Protein AF-A0A2N9AJX9-F1 (afdb_monomer_lite)

Structure (mmCIF, N/CA/C/O backbone):
data_AF-A0A2N9AJX9-F1
#
_entry.id   AF-A0A2N9AJX9-F1
#
loop_
_atom_site.group_PDB
_atom_site.id
_atom_site.type_symbol
_atom_site.label_atom_id
_atom_site.label_alt_id
_atom_site.label_comp_id
_atom_site.label_asym_id
_atom_site.label_entity_id
_atom_site.label_seq_id
_atom_site.pdbx_PDB_ins_code
_atom_site.Cartn_x
_atom_site.Cartn_y
_atom_site.Cartn_z
_atom_site.occupancy
_atom_site.B_iso_or_equiv
_atom_site.auth_seq_id
_atom_site.auth_comp_id
_atom_site.auth_asym_id
_atom_site.auth_atom_id
_atom_site.pdbx_PDB_model_num
ATOM 1 N N . MET A 1 1 ? 3.865 -18.160 24.792 1.00 33.38 1 MET A N 1
ATOM 2 C CA . MET A 1 1 ? 3.585 -17.000 23.924 1.00 33.38 1 MET A CA 1
ATOM 3 C C . MET A 1 1 ? 2.632 -16.093 24.681 1.00 33.38 1 MET A C 1
ATOM 5 O O . MET A 1 1 ? 1.605 -16.612 25.108 1.00 33.38 1 MET A O 1
ATOM 9 N N . PRO A 1 2 ? 2.960 -14.824 24.967 1.00 30.42 2 PRO A N 1
ATOM 10 C CA . PRO A 1 2 ? 1.979 -13.934 25.567 1.00 30.42 2 PRO A CA 1
ATOM 11 C C . PRO A 1 2 ? 0.945 -13.586 24.492 1.00 30.42 2 PRO A C 1
ATOM 13 O O . PRO A 1 2 ? 1.298 -13.148 23.400 1.00 30.42 2 PRO A O 1
ATOM 16 N N . SER A 1 3 ? -0.330 -13.848 24.777 1.00 40.44 3 SER A N 1
ATOM 17 C CA . SER A 1 3 ? -1.438 -13.363 23.965 1.00 40.44 3 SER A CA 1
ATOM 18 C C . SER A 1 3 ? -1.433 -11.837 24.042 1.00 40.44 3 SER A C 1
ATOM 20 O O . SER A 1 3 ? -1.773 -11.282 25.089 1.00 40.44 3 SER A O 1
ATOM 22 N N . ASN A 1 4 ? -1.049 -11.164 22.958 1.00 38.53 4 ASN A N 1
ATOM 23 C CA . ASN A 1 4 ? -1.367 -9.753 22.755 1.00 38.53 4 ASN A CA 1
ATOM 24 C C . ASN A 1 4 ? -2.886 -9.649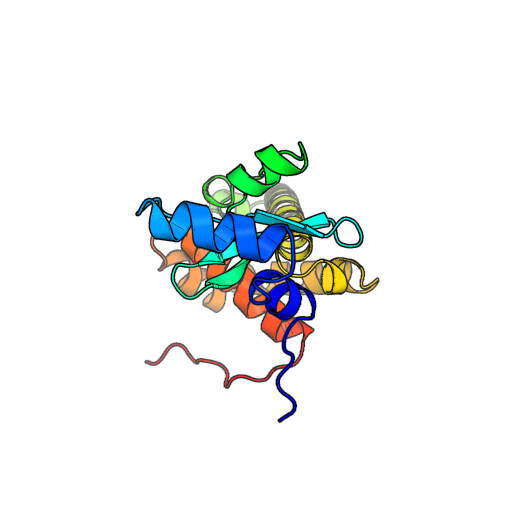 22.574 1.00 38.53 4 ASN A C 1
ATOM 26 O O . ASN A 1 4 ? -3.394 -9.575 21.460 1.00 38.53 4 ASN A O 1
ATOM 30 N N . ILE A 1 5 ? -3.628 -9.727 23.680 1.00 43.03 5 ILE A N 1
ATOM 31 C CA . ILE A 1 5 ? -4.998 -9.238 23.711 1.00 43.03 5 ILE A CA 1
ATOM 32 C C . ILE A 1 5 ? -4.846 -7.729 23.591 1.00 43.03 5 ILE A C 1
ATOM 34 O O . ILE A 1 5 ? -4.448 -7.064 24.546 1.00 43.03 5 ILE A O 1
ATOM 38 N N . ASP A 1 6 ? -5.076 -7.225 22.384 1.00 58.50 6 ASP A N 1
ATOM 39 C CA . ASP A 1 6 ? -5.216 -5.803 22.119 1.00 58.50 6 ASP A CA 1
ATOM 40 C C . ASP A 1 6 ? -6.161 -5.193 23.186 1.00 58.50 6 ASP A C 1
ATOM 42 O O . ASP A 1 6 ? -7.295 -5.664 23.338 1.00 58.50 6 ASP A O 1
ATOM 46 N N . PRO A 1 7 ? -5.712 -4.202 23.981 1.00 57.75 7 PRO A N 1
ATOM 47 C CA . PRO A 1 7 ? -6.513 -3.589 25.040 1.00 57.75 7 PRO A CA 1
ATOM 48 C C . PRO A 1 7 ? -7.872 -3.080 24.548 1.00 57.75 7 PRO A C 1
ATOM 50 O O . PRO A 1 7 ? -8.848 -3.114 25.298 1.00 57.75 7 PRO A O 1
ATOM 53 N N . LEU A 1 8 ? -7.958 -2.667 23.280 1.00 55.16 8 LEU A N 1
ATOM 54 C CA . LEU A 1 8 ? -9.202 -2.258 22.627 1.00 55.16 8 LEU A CA 1
ATOM 55 C C . LEU A 1 8 ? -10.163 -3.435 22.441 1.00 55.16 8 LEU A C 1
ATOM 57 O O . LEU A 1 8 ? -11.340 -3.338 22.794 1.00 55.16 8 LEU A O 1
ATOM 61 N N . SER A 1 9 ? -9.656 -4.575 21.979 1.00 55.25 9 SER A N 1
ATOM 62 C CA . SER A 1 9 ? -10.415 -5.825 21.883 1.00 55.25 9 SER A CA 1
ATOM 63 C C . SER A 1 9 ? -10.970 -6.284 23.239 1.00 55.25 9 SER A C 1
ATOM 65 O O . SER A 1 9 ? -12.078 -6.816 23.300 1.00 55.25 9 SER A O 1
ATOM 67 N N . ALA A 1 10 ? -10.245 -6.050 24.338 1.00 61.22 10 ALA A N 1
ATOM 68 C CA . ALA A 1 10 ? -10.743 -6.323 25.689 1.00 61.22 10 ALA A CA 1
ATOM 69 C C . ALA A 1 10 ? -11.848 -5.340 26.121 1.00 61.22 10 ALA A C 1
ATOM 71 O O . ALA A 1 10 ? -12.841 -5.763 26.707 1.00 61.22 10 ALA A O 1
ATOM 72 N N . LEU A 1 11 ? -11.709 -4.054 25.787 1.00 59.34 11 LEU A N 1
ATOM 73 C CA . LEU A 1 11 ? -12.653 -2.988 26.151 1.00 59.34 11 LEU A CA 1
ATOM 74 C C . LEU A 1 11 ? -13.999 -3.108 25.414 1.00 59.34 11 LEU A C 1
ATOM 76 O O . LEU A 1 11 ? -15.048 -2.770 25.958 1.00 59.34 11 LEU A O 1
ATOM 80 N N . LEU A 1 12 ? -13.975 -3.632 24.189 1.00 56.62 12 LEU A N 1
ATOM 81 C CA . LEU A 1 12 ? -15.155 -3.896 23.358 1.00 56.62 12 LEU A CA 1
ATOM 82 C C . LEU A 1 12 ? -15.877 -5.197 23.730 1.00 56.62 12 LEU A C 1
ATOM 84 O O . LEU A 1 12 ? -17.084 -5.307 23.538 1.00 56.62 12 LEU A O 1
ATOM 88 N N . ARG A 1 13 ? -15.148 -6.172 24.284 1.00 61.56 13 ARG A N 1
ATOM 89 C CA . ARG A 1 13 ? -15.710 -7.416 24.836 1.00 61.56 13 ARG A CA 1
ATOM 90 C C . ARG A 1 13 ? -16.204 -7.260 26.273 1.00 61.56 13 ARG A C 1
ATOM 92 O O . ARG A 1 13 ? -16.786 -8.201 26.807 1.00 61.56 13 ARG A O 1
ATOM 99 N N . ASP A 1 14 ? -15.958 -6.110 26.894 1.00 65.75 14 ASP A N 1
ATOM 100 C CA . ASP A 1 14 ? -16.481 -5.767 28.208 1.00 65.75 14 ASP A CA 1
ATOM 101 C C . ASP A 1 14 ? -17.902 -5.187 28.072 1.00 65.75 14 ASP A C 1
ATOM 103 O O . ASP A 1 14 ? -18.053 -4.030 27.671 1.00 65.75 14 ASP A O 1
ATOM 107 N N . PRO A 1 15 ? -18.957 -5.942 28.433 1.00 61.47 15 PRO A N 1
ATOM 108 C CA . PRO A 1 15 ? -20.339 -5.471 28.344 1.00 61.47 15 PRO A CA 1
ATOM 109 C C . PRO A 1 15 ? -20.645 -4.328 29.323 1.00 61.47 15 PRO A C 1
ATOM 111 O O . PRO A 1 15 ? -21.700 -3.703 29.227 1.00 61.47 15 PRO A O 1
ATOM 114 N N . SER A 1 16 ? -19.747 -4.046 30.276 1.00 67.25 16 SER A N 1
ATOM 115 C CA . SER A 1 16 ? -19.858 -2.892 31.170 1.00 67.25 16 SER A CA 1
ATOM 116 C C . SER A 1 16 ? -19.335 -1.592 30.549 1.00 67.25 16 SER A C 1
ATOM 118 O O . SER A 1 16 ? -19.616 -0.510 31.073 1.00 67.25 16 SER A O 1
ATOM 120 N N . SER A 1 17 ? -18.639 -1.666 29.408 1.00 68.12 17 SER A N 1
ATOM 121 C CA . SER A 1 17 ? -18.256 -0.486 28.640 1.00 68.12 17 SER A CA 1
ATOM 122 C C . SER A 1 17 ? -19.423 -0.012 27.756 1.00 68.12 17 SER A C 1
ATOM 124 O O . SER A 1 17 ? -20.204 -0.829 27.257 1.00 68.12 17 SER A O 1
ATOM 126 N N . PRO A 1 18 ? -19.555 1.305 27.494 1.00 60.66 18 PRO A N 1
ATOM 127 C CA . PRO A 1 18 ? -20.568 1.825 26.570 1.00 60.66 18 PRO A CA 1
ATOM 128 C C . PRO A 1 18 ? -20.481 1.198 25.171 1.00 60.66 18 PRO A C 1
ATOM 130 O O . PRO A 1 18 ? -21.492 1.072 24.483 1.00 60.66 18 PRO A O 1
ATOM 133 N N . PHE A 1 19 ? -19.276 0.783 24.769 1.00 60.84 19 PHE A N 1
ATOM 134 C CA . PHE A 1 19 ? -19.017 0.137 23.490 1.00 60.84 19 PHE A CA 1
ATOM 135 C C . PHE A 1 19 ? -19.468 -1.328 23.474 1.00 60.84 19 PHE A C 1
ATOM 137 O O . PHE A 1 19 ? -20.142 -1.734 22.529 1.00 60.84 19 PHE A O 1
ATOM 144 N N . GLY A 1 20 ? -19.173 -2.103 24.522 1.00 64.12 20 GLY A N 1
ATOM 145 C CA . GLY A 1 20 ? -19.639 -3.488 24.637 1.00 64.12 20 GLY A CA 1
ATOM 146 C C . GLY A 1 20 ? -21.161 -3.581 24.748 1.00 64.12 20 GLY A C 1
ATOM 147 O O . GLY A 1 20 ? -21.779 -4.420 24.097 1.00 64.12 20 GLY A O 1
ATOM 148 N N . ALA A 1 21 ? -21.793 -2.648 25.469 1.00 66.94 21 ALA A N 1
ATOM 149 C CA . ALA A 1 21 ? -23.250 -2.563 25.552 1.00 66.94 21 ALA A CA 1
ATOM 150 C C . ALA A 1 21 ? -23.909 -2.240 24.195 1.00 66.94 21 ALA A C 1
ATOM 152 O O . ALA A 1 21 ? -24.924 -2.845 23.846 1.00 66.94 21 ALA A O 1
ATOM 153 N N . ALA A 1 22 ? -23.336 -1.318 23.411 1.00 65.12 22 ALA A N 1
ATOM 154 C CA . ALA A 1 22 ? -23.820 -1.009 22.063 1.00 65.12 22 ALA A CA 1
ATOM 155 C C . ALA A 1 22 ? -23.624 -2.188 21.092 1.00 65.12 22 ALA A C 1
ATOM 157 O O . ALA A 1 22 ? -24.505 -2.474 20.281 1.00 65.12 22 ALA A O 1
ATOM 158 N N . PHE A 1 23 ? -22.500 -2.901 21.210 1.00 66.81 23 PHE A N 1
ATOM 159 C CA . PHE A 1 23 ? -22.211 -4.103 20.430 1.00 66.81 23 PHE A CA 1
ATOM 160 C C . PHE A 1 23 ? -23.227 -5.218 20.709 1.00 66.81 23 PHE A C 1
ATOM 162 O O . PHE A 1 23 ? -23.824 -5.768 19.781 1.00 66.81 23 PHE A O 1
ATOM 169 N N . ASP A 1 24 ? -23.483 -5.512 21.986 1.00 70.69 24 ASP A N 1
ATOM 170 C CA . ASP A 1 24 ? -24.470 -6.515 22.380 1.00 70.69 24 ASP A CA 1
ATOM 171 C C . ASP A 1 24 ? -25.894 -6.108 21.990 1.00 70.69 24 ASP A C 1
ATOM 173 O O . ASP A 1 24 ? -26.664 -6.965 21.561 1.00 70.69 24 ASP A O 1
ATOM 177 N N . ALA A 1 25 ? -26.251 -4.822 22.074 1.00 69.94 25 ALA A N 1
ATOM 178 C CA . ALA A 1 25 ? -27.555 -4.331 21.630 1.00 69.94 25 ALA A CA 1
ATOM 179 C C . ALA A 1 25 ? -27.788 -4.596 20.133 1.00 69.94 25 ALA A C 1
ATOM 181 O O . ALA A 1 25 ? -28.786 -5.216 19.771 1.00 69.94 25 ALA A O 1
ATOM 182 N N . LEU A 1 26 ? -26.838 -4.221 19.272 1.00 68.69 26 LEU A N 1
ATOM 183 C CA . LEU A 1 26 ? -26.950 -4.437 17.826 1.00 68.69 26 LEU A CA 1
ATOM 184 C C . LEU A 1 26 ? -26.955 -5.932 17.456 1.00 68.69 26 LEU A C 1
ATOM 186 O O . LEU A 1 26 ? -27.725 -6.359 16.594 1.00 68.69 26 LEU A O 1
ATOM 190 N N . ARG A 1 27 ? -26.156 -6.751 18.155 1.00 70.44 27 ARG A N 1
ATOM 191 C CA . ARG A 1 27 ? -26.156 -8.211 17.987 1.00 70.44 27 ARG A CA 1
ATOM 192 C C . ARG A 1 27 ? -27.487 -8.839 18.408 1.00 70.44 27 ARG A C 1
ATOM 194 O O . ARG A 1 27 ? -27.989 -9.722 17.716 1.00 70.44 27 ARG A O 1
ATOM 201 N N . ASN A 1 28 ? -28.078 -8.376 19.511 1.00 76.69 28 ASN A N 1
ATOM 202 C CA . ASN A 1 28 ? -29.387 -8.832 19.990 1.00 76.69 28 ASN A CA 1
ATOM 203 C C . ASN A 1 28 ? -30.528 -8.449 19.032 1.00 76.69 28 ASN A C 1
ATOM 205 O O . ASN A 1 28 ? -31.540 -9.145 18.980 1.00 76.69 28 ASN A O 1
ATOM 209 N N . GLU A 1 29 ? -30.354 -7.387 18.245 1.00 78.31 29 GLU A N 1
ATOM 210 C CA . GLU A 1 29 ? -31.269 -6.997 17.166 1.00 78.31 29 GLU A CA 1
ATOM 211 C C . GLU A 1 29 ? -31.059 -7.803 15.869 1.00 78.31 29 GLU A C 1
ATOM 213 O O . GLU A 1 29 ? -31.797 -7.626 14.900 1.00 78.31 29 GLU A O 1
ATOM 218 N N . GLY A 1 30 ? -30.081 -8.717 15.842 1.00 65.06 30 GLY A N 1
ATOM 219 C CA . GLY A 1 30 ? -29.747 -9.518 14.664 1.00 65.06 30 GLY A CA 1
ATOM 220 C C . GLY A 1 30 ? -29.092 -8.709 13.544 1.00 65.06 30 GLY A C 1
ATOM 221 O O . GLY A 1 30 ? -29.070 -9.162 12.398 1.00 65.06 30 GLY A O 1
ATOM 222 N N . LEU A 1 31 ? -28.580 -7.513 13.851 1.00 62.44 31 LEU A N 1
ATOM 223 C CA . LEU A 1 31 ? -27.902 -6.661 12.883 1.00 62.44 31 LEU A CA 1
ATOM 224 C C . LEU A 1 31 ? -26.419 -7.055 12.790 1.00 62.44 31 LEU A C 1
ATOM 226 O O . LEU A 1 31 ? -25.774 -7.244 13.825 1.00 62.44 31 LEU A O 1
ATOM 230 N N . PRO A 1 32 ? -25.848 -7.169 11.576 1.00 58.94 32 PRO A N 1
ATOM 231 C CA . PRO A 1 32 ? -24.418 -7.398 11.423 1.00 58.94 32 PRO A CA 1
ATOM 232 C C . PRO A 1 32 ? -23.652 -6.182 11.953 1.00 58.94 32 PRO A C 1
ATOM 234 O O . PRO A 1 32 ? -23.811 -5.066 11.455 1.00 58.94 32 PRO A O 1
ATOM 237 N N . VAL A 1 33 ? -22.823 -6.393 12.977 1.00 58.50 33 VAL A N 1
ATOM 238 C CA . VAL A 1 33 ? -22.028 -5.326 13.595 1.00 58.50 33 VAL A CA 1
ATOM 239 C C . VAL A 1 33 ? -20.635 -5.317 12.990 1.00 58.50 33 VAL A C 1
ATOM 241 O O . VAL A 1 33 ? -19.714 -5.951 13.495 1.00 58.50 33 VAL A O 1
ATOM 244 N N . ALA A 1 34 ? -20.472 -4.558 11.912 1.00 64.00 34 ALA A N 1
ATOM 245 C CA . ALA A 1 34 ? -19.155 -4.131 11.470 1.00 64.00 34 ALA A CA 1
ATOM 246 C C . ALA A 1 34 ? -18.699 -2.962 12.354 1.00 64.00 34 ALA A C 1
ATOM 248 O O . ALA A 1 34 ? -19.111 -1.821 12.146 1.00 64.00 34 ALA A O 1
ATOM 249 N N . HIS A 1 35 ? -17.882 -3.240 13.370 1.00 71.44 35 HIS A N 1
ATOM 250 C CA . HIS A 1 35 ? -17.295 -2.182 14.191 1.00 71.44 35 HIS A CA 1
ATOM 251 C C . HIS A 1 35 ? -16.040 -1.635 13.514 1.00 71.44 35 HIS A C 1
ATOM 253 O O . HIS A 1 35 ? -15.172 -2.412 13.120 1.00 71.44 35 HIS A O 1
ATOM 259 N N . VAL A 1 36 ? -15.942 -0.311 13.396 1.00 76.25 36 VAL A N 1
ATOM 260 C CA . VAL A 1 36 ? -14.785 0.372 12.814 1.00 76.25 36 VAL A CA 1
ATOM 261 C C . VAL A 1 36 ? -14.128 1.240 13.880 1.00 76.25 36 VAL A C 1
ATOM 263 O O . VAL A 1 36 ? -14.782 2.083 14.488 1.00 76.25 36 VAL A O 1
ATOM 266 N N . VAL A 1 37 ? -12.832 1.037 14.097 1.00 80.50 37 VAL A N 1
ATOM 267 C CA . VAL A 1 37 ? -12.005 1.801 15.037 1.00 80.50 37 VAL A CA 1
ATOM 268 C C . VAL A 1 37 ? -11.003 2.625 14.249 1.00 80.50 37 VAL A C 1
ATOM 270 O O . VAL A 1 37 ? -10.351 2.097 13.353 1.00 80.50 37 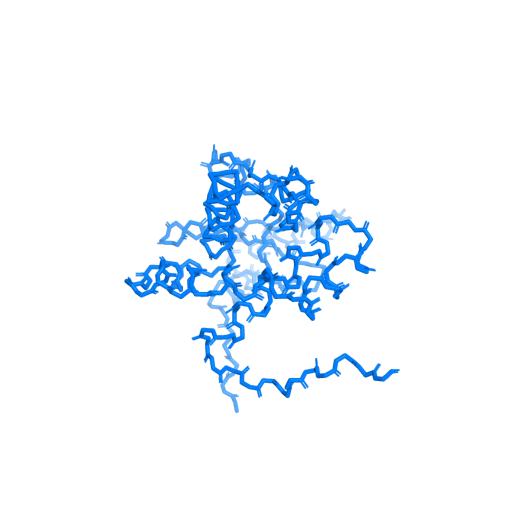VAL A O 1
ATOM 273 N N . HIS A 1 38 ? -10.844 3.895 14.611 1.00 83.06 38 HIS A N 1
ATOM 274 C CA . HIS A 1 38 ? -9.754 4.740 14.136 1.00 83.06 38 HIS A CA 1
ATOM 275 C C . HIS A 1 38 ? -8.736 4.939 15.260 1.00 83.06 38 HIS A C 1
ATOM 277 O O . HIS A 1 38 ? -9.080 5.442 16.328 1.00 83.06 38 HIS A O 1
ATOM 283 N N . LEU A 1 39 ? -7.495 4.528 15.023 1.00 80.31 39 LEU A N 1
ATOM 284 C CA . LEU A 1 39 ? -6.369 4.762 15.916 1.00 80.31 39 LEU A CA 1
ATOM 285 C C . LEU A 1 39 ? -5.730 6.101 15.541 1.00 80.31 39 LEU A C 1
ATOM 287 O O . LEU A 1 39 ? -4.943 6.157 14.601 1.00 80.31 39 LEU A O 1
ATOM 291 N N . GLU A 1 40 ? -6.077 7.177 16.251 1.00 77.50 40 GLU A N 1
ATOM 292 C CA . GLU A 1 40 ? -5.615 8.536 15.911 1.00 77.50 40 GLU A CA 1
ATOM 293 C C . GLU A 1 40 ? -4.084 8.659 15.880 1.00 77.50 40 GLU A C 1
ATOM 295 O O . GLU A 1 40 ? -3.545 9.330 15.004 1.00 77.50 40 GLU A O 1
ATOM 300 N N . ASP A 1 41 ? -3.383 7.952 16.772 1.00 75.81 41 ASP A N 1
ATOM 301 C CA . ASP A 1 41 ? -1.918 7.995 16.868 1.00 75.81 41 ASP A CA 1
ATOM 302 C C . ASP A 1 41 ? -1.211 7.413 15.632 1.00 75.81 41 ASP A C 1
ATOM 304 O O . ASP A 1 41 ? -0.099 7.821 15.303 1.00 75.81 41 ASP A O 1
ATOM 308 N N . THR A 1 42 ? -1.835 6.444 14.951 1.00 71.81 42 THR A N 1
ATOM 309 C CA . THR A 1 42 ? -1.243 5.741 13.797 1.00 71.81 42 THR A CA 1
ATOM 310 C C . THR A 1 42 ? -1.981 5.994 12.484 1.00 71.81 42 THR A C 1
ATOM 312 O O . THR A 1 42 ? -1.524 5.547 11.433 1.00 71.81 42 THR A O 1
ATOM 315 N N . GLY A 1 43 ? -3.138 6.661 12.521 1.00 76.94 43 GLY A N 1
ATOM 316 C CA . GLY A 1 43 ? -4.032 6.841 11.373 1.00 76.94 43 GLY A CA 1
ATOM 317 C C . GLY A 1 43 ? -4.644 5.537 10.840 1.00 76.94 43 GLY A C 1
ATOM 318 O O . GLY A 1 43 ? -5.205 5.517 9.736 1.00 76.94 43 GLY A O 1
ATOM 319 N N . GLN A 1 44 ? -4.515 4.423 11.574 1.00 83.00 44 GLN A N 1
ATOM 320 C CA . GLN A 1 44 ? -5.059 3.134 11.154 1.00 83.00 44 GLN A CA 1
ATOM 321 C C . GLN A 1 44 ? -6.553 3.059 11.402 1.00 83.00 44 GLN A C 1
ATOM 323 O O . GLN A 1 44 ? -7.050 3.410 12.470 1.00 83.00 44 GLN A O 1
ATOM 328 N N . VAL A 1 45 ? -7.260 2.516 10.416 1.00 83.38 45 VAL A N 1
ATOM 329 C CA . VAL A 1 45 ? -8.677 2.196 10.530 1.00 83.38 45 VAL A CA 1
ATOM 330 C C . VAL A 1 45 ? -8.817 0.685 10.509 1.00 83.38 45 VAL A C 1
ATOM 332 O O . VAL A 1 45 ? -8.407 0.033 9.550 1.00 83.38 45 VAL A O 1
ATOM 335 N N . LEU A 1 46 ? -9.365 0.131 11.583 1.00 83.44 46 LEU A N 1
ATOM 336 C CA . LEU A 1 46 ? -9.543 -1.300 11.779 1.00 83.44 46 LEU A CA 1
ATOM 337 C C . LEU A 1 46 ? -11.027 -1.637 11.748 1.00 83.44 46 LEU A C 1
ATOM 339 O O . LEU A 1 46 ? -11.836 -0.900 12.300 1.00 83.44 46 LEU A O 1
ATOM 343 N N . MET A 1 47 ? -11.378 -2.758 11.134 1.00 82.38 47 MET A N 1
ATOM 344 C CA . MET A 1 47 ? -12.735 -3.286 11.098 1.00 82.38 47 MET A CA 1
ATOM 345 C C . MET A 1 47 ? -12.765 -4.646 11.790 1.00 82.38 47 MET A C 1
ATOM 347 O O . MET A 1 47 ? -11.881 -5.474 11.563 1.00 82.38 47 MET A O 1
ATOM 351 N N . ALA A 1 48 ? -13.763 -4.859 12.643 1.00 78.69 48 ALA A N 1
ATOM 352 C CA . ALA A 1 48 ? -14.032 -6.162 13.231 1.00 78.69 48 ALA A CA 1
ATOM 353 C C . ALA A 1 48 ? -14.637 -7.102 12.175 1.00 78.69 48 ALA A C 1
ATOM 355 O O . ALA A 1 48 ? -15.587 -6.721 11.487 1.00 78.69 48 ALA A O 1
ATOM 356 N N . ASP A 1 49 ? -14.094 -8.313 12.059 1.00 72.94 49 ASP A N 1
ATOM 357 C CA . ASP A 1 49 ? -14.718 -9.404 11.309 1.00 72.94 49 ASP A CA 1
ATOM 358 C C . ASP A 1 49 ? -15.846 -10.085 12.113 1.00 72.94 49 ASP A C 1
ATOM 360 O O . ASP A 1 49 ? -16.168 -9.684 13.235 1.00 72.94 49 ASP A O 1
ATOM 364 N N . GLU A 1 50 ? -16.483 -11.102 11.524 1.00 70.06 50 GLU A N 1
ATOM 365 C CA . GLU A 1 50 ? -17.614 -11.828 12.129 1.00 70.06 50 GLU A CA 1
ATOM 366 C C . GLU A 1 50 ? -17.252 -12.507 13.464 1.00 70.06 50 GLU A C 1
ATOM 368 O O . GLU A 1 50 ? -18.118 -12.684 14.323 1.00 70.06 50 GLU A O 1
ATOM 373 N N . ASP A 1 51 ? -15.968 -12.815 13.675 1.00 70.44 51 ASP A N 1
ATOM 374 C CA . ASP A 1 51 ? -15.425 -13.398 14.906 1.00 70.44 51 ASP A CA 1
ATOM 375 C C . ASP A 1 51 ? -14.966 -12.327 15.919 1.00 70.44 51 ASP A C 1
ATOM 377 O O . ASP A 1 51 ? -14.456 -12.631 17.010 1.00 70.44 51 ASP A O 1
ATOM 381 N N . GLY A 1 52 ? -15.143 -11.048 15.575 1.00 66.88 52 GLY A N 1
ATOM 382 C CA . GLY A 1 52 ? -14.745 -9.904 16.383 1.00 66.88 52 GLY A CA 1
ATOM 383 C C . GLY A 1 52 ? -13.230 -9.708 16.456 1.00 66.88 52 GLY A C 1
ATOM 384 O O . GLY A 1 52 ? -12.744 -9.200 17.473 1.00 66.88 52 GLY A O 1
ATOM 385 N N . GLN A 1 53 ? -12.473 -10.150 15.445 1.00 73.31 53 GLN A N 1
ATOM 386 C CA . GLN A 1 53 ? -11.053 -9.828 15.291 1.00 73.31 53 GLN A CA 1
ATOM 387 C C . GLN A 1 53 ? -10.885 -8.559 14.458 1.00 73.31 53 GLN A C 1
ATOM 389 O O . GLN A 1 53 ? -11.532 -8.383 13.429 1.00 73.31 53 GLN A O 1
ATOM 394 N N . TYR A 1 54 ? -9.983 -7.677 14.885 1.00 75.56 54 TYR A N 1
ATOM 395 C CA . TYR A 1 54 ? -9.698 -6.442 14.165 1.00 75.56 54 TYR A CA 1
ATOM 396 C C . TYR A 1 54 ? -8.672 -6.665 13.062 1.00 75.56 54 TYR A C 1
ATOM 398 O O . TYR A 1 54 ? -7.560 -7.134 13.308 1.00 75.56 54 TYR A O 1
ATOM 406 N N . ARG A 1 55 ? -9.038 -6.274 11.843 1.00 80.50 55 ARG A N 1
ATOM 407 C CA . ARG A 1 55 ? -8.162 -6.273 10.668 1.00 80.50 55 ARG A CA 1
ATOM 408 C C . ARG A 1 55 ? -8.147 -4.882 10.042 1.00 80.50 55 ARG A C 1
ATOM 410 O O . ARG A 1 55 ? -9.112 -4.140 10.231 1.00 80.50 55 ARG A O 1
ATOM 417 N N . PRO A 1 56 ? -7.094 -4.506 9.297 1.00 82.38 56 PRO A N 1
ATOM 418 C CA . PRO A 1 56 ? -7.115 -3.284 8.501 1.00 82.38 56 PRO A CA 1
ATOM 419 C C . PRO A 1 56 ? -8.397 -3.203 7.666 1.00 82.38 56 PRO A C 1
ATOM 421 O O . PRO A 1 56 ? -8.739 -4.142 6.946 1.00 82.38 56 PRO A O 1
ATOM 424 N N . ALA A 1 57 ? -9.134 -2.103 7.810 1.00 83.69 57 ALA A N 1
ATOM 425 C CA . ALA A 1 57 ? -10.366 -1.887 7.071 1.00 83.69 57 ALA A CA 1
ATOM 426 C C . ALA A 1 57 ? -10.064 -1.693 5.583 1.00 83.69 57 ALA A C 1
ATOM 428 O O . ALA A 1 57 ? -8.990 -1.226 5.209 1.00 83.69 57 ALA A O 1
ATOM 429 N N . HIS A 1 58 ? -11.037 -1.988 4.722 1.00 83.12 58 HIS A N 1
ATOM 430 C CA . HIS A 1 58 ? -10.918 -1.673 3.302 1.00 83.12 58 HIS A CA 1
ATOM 431 C C . HIS A 1 58 ? -10.672 -0.168 3.092 1.00 83.12 58 HIS A C 1
ATOM 433 O O . HIS A 1 58 ? -11.240 0.674 3.794 1.00 83.12 58 HIS A O 1
ATOM 439 N N . GLY A 1 59 ? -9.883 0.187 2.077 1.00 79.25 59 GLY A N 1
ATOM 440 C CA . GLY A 1 59 ? -9.475 1.566 1.810 1.00 79.25 59 GLY A CA 1
ATOM 441 C C . GLY A 1 59 ? -10.615 2.574 1.666 1.00 79.25 59 GLY A C 1
ATOM 442 O O . GLY A 1 59 ? -10.521 3.694 2.161 1.00 79.25 59 GLY A O 1
ATOM 443 N N . ALA A 1 60 ? -11.737 2.157 1.077 1.00 76.50 60 ALA A N 1
ATOM 444 C CA . ALA A 1 60 ? -12.945 2.982 0.995 1.00 76.50 60 ALA A CA 1
ATOM 445 C C . ALA A 1 60 ? -13.534 3.332 2.378 1.00 76.50 60 ALA A C 1
ATOM 447 O O . ALA A 1 60 ? -13.988 4.455 2.582 1.00 76.50 60 ALA A O 1
ATOM 448 N N . ILE A 1 61 ? -13.492 2.403 3.341 1.00 82.38 61 ILE A N 1
ATOM 449 C CA . ILE A 1 61 ? -13.944 2.648 4.719 1.00 82.38 61 ILE A CA 1
ATOM 450 C C . ILE A 1 61 ? -12.977 3.610 5.403 1.00 82.38 61 ILE A C 1
ATOM 452 O O . ILE A 1 61 ? -13.414 4.577 6.022 1.00 82.38 61 ILE A O 1
ATOM 456 N N . ARG A 1 62 ? -11.664 3.401 5.232 1.00 83.06 62 ARG A N 1
ATOM 457 C CA . ARG A 1 62 ? -10.650 4.334 5.737 1.00 83.06 62 ARG A CA 1
ATOM 458 C C . ARG A 1 62 ? -10.889 5.745 5.206 1.00 83.06 62 ARG A C 1
ATOM 460 O O . ARG A 1 62 ? -10.954 6.665 6.006 1.00 83.06 62 ARG A O 1
ATOM 467 N N . GLN A 1 63 ? -11.116 5.905 3.902 1.00 83.12 63 GLN A N 1
ATOM 468 C CA . GLN A 1 63 ? -11.426 7.205 3.303 1.00 83.12 63 GLN A CA 1
ATOM 469 C C . GLN A 1 63 ? -12.676 7.851 3.913 1.00 83.12 63 GLN A C 1
ATOM 471 O O . GLN A 1 63 ? -12.687 9.058 4.140 1.00 83.12 63 GLN A O 1
ATOM 476 N N . MET A 1 64 ? -13.728 7.078 4.196 1.00 82.19 64 MET A N 1
ATOM 477 C CA . MET A 1 64 ? -14.924 7.608 4.861 1.00 82.19 64 MET A CA 1
ATOM 478 C C . MET A 1 64 ? -14.640 8.093 6.288 1.00 82.19 64 MET A C 1
ATOM 480 O O . MET A 1 64 ? -15.247 9.066 6.725 1.00 82.19 64 MET A O 1
ATOM 484 N N . VAL A 1 65 ? -13.741 7.417 7.005 1.00 84.00 65 VAL A N 1
ATOM 485 C CA . VAL A 1 65 ? -13.413 7.706 8.408 1.00 84.00 65 VAL A CA 1
ATOM 486 C C . VAL A 1 65 ? -12.399 8.844 8.541 1.00 84.00 65 VAL A C 1
ATOM 488 O O . VAL A 1 65 ? -12.586 9.729 9.370 1.00 84.00 65 VAL A O 1
ATOM 491 N N . THR A 1 66 ? -11.337 8.840 7.732 1.00 81.94 66 THR A N 1
ATOM 492 C CA . THR A 1 66 ? -10.218 9.792 7.840 1.00 81.94 66 THR A CA 1
ATOM 493 C C . THR A 1 66 ? -10.323 10.960 6.861 1.00 81.94 66 THR A C 1
ATOM 495 O O . THR A 1 66 ? -9.645 11.969 7.028 1.00 81.94 66 THR A O 1
ATOM 498 N N . GLY A 1 67 ? -11.146 10.837 5.816 1.00 83.12 67 GLY A N 1
ATOM 499 C CA . GLY A 1 67 ? -11.198 11.784 4.701 1.00 83.12 67 GLY A CA 1
ATOM 500 C C . GLY A 1 67 ? -10.022 11.668 3.724 1.00 83.12 67 GLY A C 1
ATOM 501 O O . GLY A 1 67 ? -10.029 12.336 2.689 1.00 83.12 67 GLY A O 1
ATOM 502 N N . GLU A 1 68 ? -9.027 10.821 4.004 1.00 83.50 68 GLU A N 1
ATOM 503 C CA . GLU A 1 68 ? -7.879 10.632 3.118 1.00 83.50 68 GLU A CA 1
ATOM 504 C C . GLU A 1 68 ? -8.267 9.821 1.874 1.00 83.50 68 GLU A C 1
ATOM 506 O O . GLU A 1 68 ? -8.834 8.733 2.011 1.00 83.50 68 GLU A O 1
ATOM 511 N N . PRO A 1 69 ? -7.951 10.292 0.655 1.00 84.75 69 PRO A N 1
ATOM 512 C CA . PRO A 1 69 ? -8.292 9.570 -0.565 1.00 84.75 69 PRO A CA 1
ATOM 513 C C . PRO A 1 69 ? -7.700 8.156 -0.607 1.00 84.75 69 PRO A C 1
ATOM 515 O O . PRO A 1 69 ? -6.499 7.958 -0.410 1.00 84.75 69 PRO A O 1
ATOM 518 N N . TRP A 1 70 ? -8.537 7.171 -0.935 1.00 85.12 70 TRP A N 1
ATOM 519 C CA . TRP A 1 70 ? -8.072 5.825 -1.250 1.00 85.12 70 TRP A CA 1
ATOM 520 C C . TRP A 1 70 ? -7.355 5.809 -2.605 1.00 85.12 70 TRP A C 1
ATOM 522 O O . TRP A 1 70 ? -7.903 6.272 -3.612 1.00 85.12 70 TRP A O 1
ATOM 532 N N . ARG A 1 71 ? -6.145 5.242 -2.645 1.00 89.69 71 ARG A N 1
ATOM 533 C CA . ARG A 1 71 ? -5.437 4.952 -3.895 1.00 89.69 71 ARG A CA 1
ATOM 534 C C . ARG A 1 71 ? -5.641 3.489 -4.240 1.00 89.69 71 ARG A C 1
ATOM 536 O O . ARG A 1 71 ? -5.092 2.614 -3.590 1.00 89.69 71 ARG A O 1
ATOM 543 N N . ASP A 1 72 ? -6.432 3.250 -5.275 1.00 89.12 72 ASP A N 1
ATOM 544 C CA . ASP A 1 72 ? -6.801 1.909 -5.718 1.00 89.12 72 ASP A CA 1
ATOM 545 C C . ASP A 1 72 ? -5.625 1.173 -6.405 1.00 89.12 72 ASP A C 1
ATOM 547 O O . ASP A 1 72 ? -5.235 1.577 -7.510 1.00 89.12 72 ASP A O 1
ATOM 551 N N . PRO A 1 73 ? -5.083 0.085 -5.811 1.00 92.00 73 PRO A N 1
ATOM 552 C CA . PRO A 1 73 ? -3.988 -0.701 -6.385 1.00 92.00 73 PRO A CA 1
ATOM 553 C C . PRO A 1 73 ? -4.354 -1.315 -7.737 1.00 92.00 73 PRO A C 1
ATOM 555 O O . PRO A 1 73 ? -3.493 -1.475 -8.601 1.00 92.00 73 PRO A O 1
ATOM 558 N N . GLY A 1 74 ? -5.647 -1.561 -7.983 1.00 92.88 74 GLY A N 1
ATOM 559 C CA . GLY A 1 74 ? -6.149 -2.072 -9.256 1.00 92.88 74 GLY A CA 1
ATOM 560 C C . GLY A 1 74 ? -5.794 -1.185 -10.456 1.00 92.88 74 GLY A C 1
ATOM 561 O O . GLY A 1 74 ? -5.710 -1.665 -11.589 1.00 92.88 74 GLY A O 1
ATOM 562 N N . ARG A 1 75 ? -5.536 0.109 -10.227 1.00 93.50 75 ARG A N 1
ATOM 563 C CA . ARG A 1 75 ? -5.273 1.099 -11.284 1.00 93.50 75 ARG A CA 1
ATOM 564 C C . ARG A 1 75 ? -3.816 1.181 -11.720 1.00 93.50 75 ARG A C 1
ATOM 566 O O . ARG A 1 75 ? -3.560 1.728 -12.791 1.00 93.50 75 ARG A O 1
ATOM 573 N N . ILE A 1 76 ? -2.888 0.644 -10.932 1.00 94.31 76 ILE A N 1
ATOM 574 C CA . ILE A 1 76 ? -1.454 0.682 -11.221 1.00 94.31 76 ILE A CA 1
ATOM 575 C C . ILE A 1 76 ? -0.991 -0.745 -11.463 1.00 94.31 76 ILE A C 1
ATOM 577 O O . ILE A 1 76 ? -1.063 -1.584 -10.571 1.00 94.31 76 ILE A O 1
ATOM 581 N N . ASN A 1 77 ? -0.505 -1.033 -12.669 1.00 95.50 77 ASN A N 1
ATOM 582 C CA . ASN A 1 77 ? 0.127 -2.319 -12.930 1.00 95.50 77 ASN A CA 1
ATOM 583 C C . ASN A 1 77 ? 1.580 -2.256 -12.447 1.00 95.50 77 ASN A C 1
ATOM 585 O O . ASN A 1 77 ? 2.353 -1.497 -13.031 1.00 95.50 77 ASN A O 1
ATOM 589 N N . PRO A 1 78 ? 1.991 -3.048 -11.444 1.00 96.06 78 PRO A N 1
ATOM 590 C CA . PRO A 1 78 ? 3.363 -2.999 -10.954 1.00 96.06 78 PRO A CA 1
ATOM 591 C C . PRO A 1 78 ? 4.375 -3.545 -11.972 1.00 96.06 78 PRO A C 1
ATOM 593 O O . PRO A 1 78 ? 5.565 -3.240 -11.900 1.00 96.06 78 PRO A O 1
ATOM 596 N N . VAL A 1 79 ? 3.923 -4.313 -12.970 1.00 95.19 79 VAL A N 1
ATOM 597 C CA . VAL A 1 79 ? 4.790 -4.893 -13.995 1.00 95.19 79 VAL A CA 1
ATOM 598 C C . VAL A 1 79 ? 4.904 -3.964 -15.210 1.00 95.19 79 VAL A C 1
ATOM 600 O O . VAL A 1 79 ? 3.917 -3.749 -15.921 1.00 95.19 79 VAL A O 1
ATOM 603 N N . PRO A 1 80 ? 6.114 -3.480 -15.554 1.00 93.75 80 PRO A N 1
ATOM 604 C CA . PRO A 1 80 ? 6.286 -2.618 -16.713 1.00 93.75 80 PRO A CA 1
ATOM 605 C C . PRO A 1 80 ? 6.041 -3.387 -18.016 1.00 93.75 80 PRO A C 1
ATOM 607 O O . PRO A 1 80 ? 6.591 -4.474 -18.266 1.00 93.75 80 PRO A O 1
ATOM 610 N N . SER A 1 81 ? 5.246 -2.774 -18.894 1.00 93.12 81 SER A N 1
ATOM 611 C CA . SER A 1 81 ? 4.996 -3.267 -20.251 1.00 93.12 81 SER A CA 1
ATOM 612 C C . SER A 1 81 ? 6.283 -3.318 -21.086 1.00 93.12 81 SER A C 1
ATOM 614 O O . SER A 1 81 ? 7.272 -2.646 -20.786 1.00 93.12 81 SER A O 1
ATOM 616 N N . TYR A 1 82 ? 6.287 -4.094 -22.175 1.00 92.88 82 TYR A N 1
ATOM 617 C CA . TYR A 1 82 ? 7.464 -4.197 -23.046 1.00 92.88 82 TYR A CA 1
ATOM 618 C C . TYR A 1 82 ? 7.985 -2.820 -23.517 1.00 92.88 82 TYR A C 1
ATOM 620 O O . TYR A 1 82 ? 9.175 -2.570 -23.330 1.00 92.88 82 TYR A O 1
ATOM 628 N N . PRO A 1 83 ? 7.156 -1.887 -24.033 1.00 95.25 83 PRO A N 1
ATOM 629 C CA . PRO A 1 83 ? 7.639 -0.566 -24.443 1.00 95.25 83 PRO A CA 1
ATOM 630 C C . PRO A 1 83 ? 8.206 0.283 -23.298 1.00 95.25 83 PRO A C 1
ATOM 632 O O . PRO A 1 83 ? 9.122 1.068 -23.530 1.00 95.25 83 PRO A O 1
ATOM 635 N N . VAL A 1 84 ? 7.674 0.139 -22.079 1.00 95.50 84 VAL A N 1
ATOM 636 C CA . VAL A 1 84 ? 8.180 0.841 -20.886 1.00 95.50 84 VAL A CA 1
ATOM 637 C C . VAL A 1 84 ? 9.567 0.315 -20.523 1.00 95.50 84 VAL A C 1
ATOM 639 O O . VAL A 1 84 ? 10.496 1.101 -20.380 1.00 95.50 84 VAL A O 1
ATOM 642 N N . ARG A 1 85 ? 9.753 -1.013 -20.504 1.00 92.81 85 ARG A N 1
ATOM 643 C CA . ARG A 1 85 ? 11.047 -1.649 -20.188 1.00 92.81 85 ARG A CA 1
ATOM 644 C C . ARG A 1 85 ? 12.186 -1.259 -21.129 1.00 92.81 85 ARG A C 1
ATOM 646 O O . ARG A 1 85 ? 13.340 -1.287 -20.724 1.00 92.81 85 ARG A O 1
ATOM 653 N N . HIS A 1 86 ? 11.874 -0.931 -22.381 1.00 95.06 86 HIS A N 1
ATOM 654 C CA . HIS A 1 86 ? 12.875 -0.592 -23.401 1.00 95.06 86 HIS A CA 1
ATOM 655 C C . HIS A 1 86 ? 13.124 0.919 -23.514 1.00 95.06 86 HIS A C 1
ATOM 657 O O . HIS A 1 86 ? 13.779 1.370 -24.451 1.00 95.06 86 HIS A O 1
ATOM 663 N N . SER A 1 87 ? 12.616 1.714 -22.569 1.00 97.31 87 SER A N 1
ATOM 664 C CA . SER A 1 87 ? 12.869 3.148 -22.482 1.00 97.31 87 SER A CA 1
ATOM 665 C C . SER A 1 87 ? 13.361 3.490 -21.074 1.00 97.31 87 SER A C 1
ATOM 667 O O . SER A 1 87 ? 12.569 3.410 -20.139 1.00 97.31 87 SER A O 1
ATOM 669 N N . PRO A 1 88 ? 14.633 3.903 -20.900 1.00 96.12 88 PRO A N 1
ATOM 670 C CA . PRO A 1 88 ? 15.177 4.216 -19.577 1.00 96.12 88 PRO A CA 1
ATOM 671 C C . PRO A 1 88 ? 14.350 5.257 -18.814 1.00 96.12 88 PRO A C 1
ATOM 673 O O . PRO A 1 88 ? 14.070 5.075 -17.636 1.00 96.12 88 PRO A O 1
ATOM 676 N N . THR A 1 89 ? 13.900 6.309 -19.501 1.00 97.88 89 THR A N 1
ATOM 677 C CA . THR A 1 89 ? 13.070 7.366 -18.908 1.00 97.88 89 THR A CA 1
ATOM 678 C C . THR A 1 89 ? 11.715 6.836 -18.450 1.00 97.88 89 THR A C 1
ATOM 680 O O . THR A 1 89 ? 11.354 7.025 -17.295 1.00 97.88 89 THR A O 1
ATOM 683 N N . ARG A 1 90 ? 10.990 6.107 -19.311 1.00 97.12 90 ARG A N 1
ATOM 684 C CA . ARG A 1 90 ? 9.670 5.568 -18.942 1.00 97.12 90 ARG A CA 1
ATOM 685 C C . ARG A 1 90 ? 9.767 4.508 -17.853 1.00 97.12 90 ARG A C 1
ATOM 687 O O . ARG A 1 90 ? 8.858 4.386 -17.046 1.00 97.12 90 ARG A O 1
ATOM 694 N N . LEU A 1 91 ? 10.842 3.720 -17.845 1.00 95.75 91 LEU A N 1
ATOM 695 C CA . LEU A 1 91 ? 11.080 2.738 -16.795 1.00 95.75 91 LEU A CA 1
ATOM 696 C C . LEU A 1 91 ? 11.333 3.421 -15.448 1.00 95.75 91 LEU A C 1
ATOM 698 O O . LEU A 1 91 ? 10.807 2.963 -14.443 1.00 95.75 91 LEU A O 1
ATOM 702 N N . ALA A 1 92 ? 12.091 4.519 -15.426 1.00 96.31 92 ALA A N 1
ATOM 703 C CA . ALA A 1 92 ? 12.298 5.298 -14.209 1.00 96.31 92 ALA A CA 1
ATOM 704 C C . ALA A 1 92 ? 10.983 5.907 -13.689 1.00 96.31 92 ALA A C 1
ATOM 706 O O . ALA A 1 92 ? 10.703 5.805 -12.500 1.00 96.31 92 ALA A O 1
ATOM 707 N N . GLU A 1 93 ? 10.155 6.472 -14.575 1.00 97.12 93 GLU A N 1
ATOM 708 C CA . GLU A 1 93 ? 8.824 6.999 -14.227 1.00 97.12 93 GLU A CA 1
ATOM 709 C C . GLU A 1 93 ? 7.902 5.902 -13.672 1.00 97.12 93 GLU A C 1
ATOM 711 O O . GLU A 1 93 ? 7.298 6.079 -12.617 1.00 97.12 93 GLU A O 1
ATOM 716 N N . HIS A 1 94 ? 7.851 4.743 -14.336 1.00 96.69 94 HIS A N 1
ATOM 717 C CA . HIS A 1 94 ? 7.089 3.577 -13.877 1.00 96.69 94 HIS A CA 1
ATOM 718 C C . HIS A 1 94 ? 7.559 3.104 -12.502 1.00 96.69 94 HIS A C 1
ATOM 720 O O . HIS A 1 94 ? 6.750 2.889 -11.609 1.00 96.69 94 HIS A O 1
ATOM 726 N N . ASN A 1 95 ? 8.870 2.955 -12.309 1.00 96.12 95 ASN A N 1
ATOM 727 C CA . ASN A 1 95 ? 9.417 2.493 -11.037 1.00 96.12 95 ASN A CA 1
ATOM 728 C C . ASN A 1 95 ? 9.138 3.486 -9.902 1.00 96.12 95 ASN A C 1
ATOM 730 O O . ASN A 1 95 ? 8.876 3.049 -8.787 1.00 96.12 95 ASN A O 1
ATOM 734 N N . ALA A 1 96 ? 9.148 4.793 -10.175 1.00 96.69 96 ALA A N 1
ATOM 735 C CA . ALA A 1 96 ? 8.762 5.803 -9.194 1.00 96.69 96 ALA A CA 1
ATOM 736 C C . ALA A 1 96 ? 7.278 5.683 -8.803 1.00 96.69 96 ALA A C 1
ATOM 738 O O . ALA A 1 96 ? 6.955 5.752 -7.622 1.00 96.69 96 ALA A O 1
ATOM 739 N N . GLU A 1 97 ? 6.382 5.439 -9.766 1.00 96.81 97 GLU A N 1
ATOM 740 C CA . GLU A 1 97 ? 4.957 5.205 -9.493 1.00 96.81 97 GLU A CA 1
ATOM 741 C C . GLU A 1 97 ? 4.725 3.920 -8.676 1.00 96.81 97 GLU A C 1
ATOM 743 O O . GLU A 1 97 ? 3.910 3.905 -7.752 1.00 96.81 97 GLU A O 1
ATOM 748 N N . VAL A 1 98 ? 5.473 2.851 -8.970 1.00 97.19 98 VAL A N 1
ATOM 749 C CA . VAL A 1 98 ? 5.426 1.598 -8.198 1.00 97.19 98 VAL A CA 1
ATOM 750 C C . VAL A 1 98 ? 5.972 1.795 -6.783 1.00 97.19 98 VAL A C 1
ATOM 752 O O . VAL A 1 98 ? 5.352 1.319 -5.836 1.00 97.19 98 VAL A O 1
ATOM 755 N N . ALA A 1 99 ? 7.087 2.509 -6.619 1.00 97.25 99 ALA A N 1
ATOM 756 C CA . ALA A 1 99 ? 7.655 2.822 -5.308 1.00 97.25 99 ALA A CA 1
ATOM 757 C C . ALA A 1 99 ? 6.675 3.629 -4.446 1.00 97.25 99 ALA A C 1
ATOM 759 O O . ALA A 1 99 ? 6.431 3.286 -3.295 1.00 97.25 99 ALA A O 1
ATOM 760 N N . ASP A 1 100 ? 6.060 4.655 -5.030 1.00 96.62 100 ASP A N 1
ATOM 761 C CA . ASP A 1 100 ? 5.085 5.515 -4.361 1.00 96.62 100 ASP A CA 1
ATOM 762 C C . ASP A 1 100 ? 3.807 4.752 -3.959 1.00 96.62 100 ASP A C 1
ATOM 764 O O . ASP A 1 100 ? 3.282 4.936 -2.859 1.00 96.62 100 ASP A O 1
ATOM 768 N N . MET A 1 101 ? 3.322 3.834 -4.803 1.00 96.69 101 MET A N 1
ATOM 769 C CA . MET A 1 101 ? 2.216 2.946 -4.426 1.00 96.69 101 MET A CA 1
ATOM 770 C C . MET A 1 101 ? 2.625 1.937 -3.344 1.00 96.69 101 MET A C 1
ATOM 772 O O . MET A 1 101 ? 1.848 1.696 -2.423 1.00 96.69 101 MET A O 1
ATOM 776 N N . LEU A 1 102 ? 3.834 1.372 -3.400 1.00 96.62 102 LEU A N 1
ATOM 777 C CA . LEU A 1 102 ? 4.312 0.474 -2.349 1.00 96.62 102 LEU A CA 1
ATOM 778 C C . LEU A 1 102 ? 4.407 1.211 -1.009 1.00 96.62 102 LEU A C 1
ATOM 780 O O . LEU A 1 102 ? 3.856 0.729 -0.025 1.00 96.62 102 LEU A O 1
ATOM 784 N N . LEU A 1 103 ? 4.996 2.409 -0.978 1.00 95.44 103 LEU A N 1
ATOM 785 C CA . LEU A 1 103 ? 5.056 3.242 0.226 1.00 95.44 103 LEU A CA 1
ATOM 786 C C . LEU A 1 103 ? 3.658 3.527 0.783 1.00 95.44 103 LEU A C 1
ATOM 788 O O . LEU A 1 103 ? 3.432 3.388 1.985 1.00 95.44 103 LEU A O 1
ATOM 792 N N . TYR A 1 104 ? 2.701 3.858 -0.087 1.00 93.56 104 TYR A N 1
ATOM 793 C CA . TYR A 1 104 ? 1.306 4.032 0.307 1.00 93.56 104 TYR A CA 1
ATOM 794 C C . TYR A 1 104 ? 0.729 2.783 0.992 1.00 93.56 104 TYR A C 1
ATOM 796 O O . TYR A 1 104 ? 0.097 2.889 2.044 1.00 93.56 104 TYR A O 1
ATOM 804 N N . LEU A 1 105 ? 0.967 1.590 0.438 1.00 92.94 105 LEU A N 1
ATOM 805 C CA . LEU A 1 105 ? 0.506 0.331 1.030 1.00 92.94 105 LEU A CA 1
ATOM 806 C C . LEU A 1 105 ? 1.212 0.028 2.357 1.00 92.94 105 LEU A C 1
ATOM 808 O O . LEU A 1 105 ? 0.575 -0.456 3.292 1.00 92.94 105 LEU A O 1
ATOM 812 N N . VAL A 1 106 ? 2.498 0.358 2.487 1.00 92.31 106 VAL A N 1
ATOM 813 C CA . VAL A 1 106 ? 3.236 0.219 3.751 1.00 92.31 106 VAL A CA 1
ATOM 814 C C . VAL A 1 106 ? 2.644 1.148 4.810 1.00 92.31 106 VAL A C 1
ATOM 816 O O . VAL A 1 106 ? 2.330 0.687 5.903 1.00 92.31 106 VAL A O 1
ATOM 819 N N . GLN A 1 107 ? 2.396 2.419 4.488 1.00 89.88 107 GLN A N 1
ATOM 820 C CA . GLN A 1 107 ? 1.723 3.367 5.389 1.00 89.88 107 GLN A CA 1
ATOM 821 C C . GLN A 1 107 ? 0.339 2.862 5.807 1.00 89.88 107 GLN A C 1
ATOM 823 O O . GLN A 1 107 ? -0.047 2.975 6.971 1.00 89.88 107 GLN A O 1
ATOM 828 N N . PHE A 1 108 ? -0.390 2.262 4.867 1.00 87.00 108 PHE A N 1
ATOM 829 C CA . PHE A 1 108 ? -1.726 1.736 5.097 1.00 87.00 108 PHE A CA 1
ATOM 830 C C . PHE A 1 108 ? -1.731 0.514 6.033 1.00 87.00 108 PHE A C 1
ATOM 832 O O . PHE A 1 108 ? -2.469 0.482 7.020 1.00 87.00 108 PHE A O 1
ATOM 839 N N . TYR A 1 109 ? -0.911 -0.502 5.749 1.00 84.81 109 TYR A N 1
ATOM 840 C CA . TYR A 1 109 ? -0.942 -1.784 6.465 1.00 84.81 109 TYR A CA 1
ATOM 841 C C . TYR A 1 109 ? 0.022 -1.864 7.655 1.00 84.81 109 TYR A C 1
ATOM 843 O O . TYR A 1 109 ? -0.200 -2.664 8.573 1.00 84.81 109 TYR A O 1
ATOM 851 N N . ARG A 1 110 ? 1.104 -1.081 7.645 1.00 86.75 110 ARG A N 1
ATOM 852 C CA . ARG A 1 110 ? 2.226 -1.126 8.598 1.00 86.75 110 ARG A CA 1
ATOM 853 C C . ARG A 1 110 ? 2.797 0.291 8.838 1.00 86.75 110 ARG A C 1
ATOM 855 O O . ARG A 1 110 ? 3.966 0.538 8.557 1.00 86.75 110 ARG A O 1
ATOM 862 N N . PRO A 1 111 ? 2.031 1.233 9.414 1.00 86.19 111 PRO A N 1
ATOM 863 C CA . PRO A 1 111 ? 2.462 2.626 9.595 1.00 86.19 111 PRO A CA 1
ATOM 864 C C . PRO A 1 111 ? 3.737 2.768 10.436 1.00 86.19 111 PRO A C 1
ATOM 866 O O . PRO A 1 111 ? 4.539 3.654 10.179 1.00 86.19 111 PRO A O 1
ATOM 869 N N . ALA A 1 112 ? 3.959 1.879 11.412 1.00 85.81 112 ALA A N 1
ATOM 870 C CA . ALA A 1 112 ? 5.190 1.871 12.201 1.00 85.81 112 ALA A CA 1
ATOM 871 C C . ALA A 1 112 ? 6.430 1.567 11.343 1.00 85.81 112 ALA A C 1
ATOM 873 O O . ALA A 1 112 ? 7.473 2.172 11.551 1.00 85.81 112 ALA A O 1
ATOM 874 N N . LEU A 1 113 ? 6.293 0.672 10.360 1.00 87.06 113 LEU A N 1
ATOM 875 C CA . LEU A 1 113 ? 7.340 0.365 9.387 1.00 87.06 113 LEU A CA 1
ATOM 876 C C . LEU A 1 113 ? 7.524 1.524 8.398 1.00 87.06 113 LEU A C 1
ATOM 878 O O . LEU A 1 113 ? 8.645 1.868 8.061 1.00 87.06 113 LEU A O 1
ATOM 882 N N . ALA A 1 114 ? 6.434 2.173 7.977 1.00 88.94 114 ALA A N 1
ATOM 883 C CA . ALA A 1 114 ? 6.509 3.360 7.122 1.00 88.94 114 ALA A CA 1
ATOM 884 C C . ALA A 1 114 ? 7.192 4.566 7.790 1.00 88.94 114 ALA A C 1
ATOM 886 O O . ALA A 1 114 ? 7.590 5.498 7.098 1.00 88.94 114 ALA A O 1
ATOM 887 N N . ALA A 1 115 ? 7.279 4.581 9.122 1.00 88.69 115 ALA A N 1
ATOM 888 C CA . ALA A 1 115 ? 7.978 5.617 9.873 1.00 88.69 115 ALA A CA 1
ATOM 889 C C . ALA A 1 115 ? 9.491 5.351 9.995 1.00 88.69 115 ALA A C 1
ATOM 891 O O . ALA A 1 115 ? 10.208 6.198 10.532 1.00 88.69 115 ALA A O 1
ATOM 892 N N . ASP A 1 116 ? 9.970 4.189 9.538 1.00 90.75 116 ASP A N 1
ATOM 893 C CA . ASP A 1 116 ? 11.388 3.846 9.542 1.00 90.75 116 ASP A CA 1
ATOM 894 C C . ASP A 1 116 ? 12.153 4.716 8.522 1.00 90.75 116 ASP A C 1
ATOM 896 O O . ASP A 1 116 ? 11.768 4.753 7.351 1.00 90.75 116 ASP A O 1
ATOM 900 N N . PRO A 1 117 ? 13.232 5.418 8.921 1.00 90.19 117 PRO A N 1
ATOM 901 C CA . PRO A 1 117 ? 14.036 6.227 8.005 1.00 90.19 117 PRO A CA 1
ATOM 902 C C . PRO A 1 117 ? 14.644 5.458 6.823 1.00 90.19 117 PRO A C 1
ATOM 904 O O . PRO A 1 117 ? 14.984 6.085 5.823 1.00 90.19 117 PRO A O 1
ATOM 907 N N . GLU A 1 118 ? 14.807 4.139 6.931 1.00 92.50 118 GLU A N 1
ATOM 908 C CA . GLU A 1 118 ? 15.397 3.291 5.886 1.00 92.50 118 GLU A CA 1
ATOM 909 C C . GLU A 1 118 ? 14.345 2.741 4.906 1.00 92.50 118 GLU A C 1
ATOM 911 O O . GLU A 1 118 ? 14.693 2.070 3.930 1.00 92.50 118 GLU A O 1
ATOM 916 N N . ILE A 1 119 ? 13.052 3.030 5.119 1.00 93.75 119 ILE A N 1
ATOM 917 C CA . ILE A 1 119 ? 11.979 2.414 4.331 1.00 93.75 119 ILE A CA 1
ATOM 918 C C . ILE A 1 119 ? 12.024 2.804 2.853 1.00 93.75 119 ILE A C 1
ATOM 920 O O . ILE A 1 119 ? 11.755 1.970 1.990 1.00 93.75 119 ILE A O 1
ATOM 924 N N . ASP A 1 120 ? 12.402 4.046 2.548 1.00 93.12 120 ASP A N 1
ATOM 925 C CA . ASP A 1 120 ? 12.485 4.538 1.172 1.00 93.12 120 ASP A CA 1
ATOM 926 C C . ASP A 1 120 ? 13.598 3.819 0.392 1.00 93.12 120 ASP A C 1
ATOM 928 O O . ASP A 1 120 ? 13.402 3.437 -0.767 1.00 93.12 120 ASP A O 1
ATOM 932 N N . ASP A 1 121 ? 14.739 3.570 1.042 1.00 93.25 121 ASP A N 1
ATOM 933 C CA . ASP A 1 121 ? 15.862 2.832 0.458 1.00 93.25 121 ASP A CA 1
ATOM 934 C C . ASP A 1 121 ? 15.491 1.355 0.245 1.00 93.25 121 ASP A C 1
ATOM 936 O O . ASP A 1 121 ? 15.714 0.808 -0.842 1.00 93.25 121 ASP A O 1
ATOM 940 N N . ALA A 1 122 ? 14.834 0.730 1.230 1.00 94.38 122 ALA A N 1
ATOM 941 C CA . ALA A 1 122 ? 14.327 -0.638 1.117 1.00 94.38 122 ALA A CA 1
ATOM 942 C C . ALA A 1 122 ? 13.307 -0.784 -0.027 1.00 94.38 122 ALA A C 1
ATOM 944 O O . ALA A 1 122 ? 13.364 -1.743 -0.801 1.00 94.38 122 ALA A O 1
ATOM 945 N N . ILE A 1 123 ? 12.389 0.177 -0.181 1.00 96.12 123 ILE A N 1
ATOM 946 C CA . ILE A 1 123 ? 11.426 0.203 -1.290 1.00 96.12 123 ILE A CA 1
ATOM 947 C C . ILE A 1 123 ? 12.155 0.332 -2.627 1.00 96.12 123 ILE A C 1
ATOM 949 O O . ILE A 1 123 ? 11.840 -0.404 -3.564 1.00 96.12 123 ILE A O 1
ATOM 953 N N . ALA A 1 124 ? 13.134 1.232 -2.739 1.00 92.81 124 ALA A N 1
ATOM 954 C CA . ALA A 1 124 ? 13.883 1.422 -3.977 1.00 92.81 124 ALA A CA 1
ATOM 955 C C . ALA A 1 124 ? 14.623 0.141 -4.408 1.00 92.81 124 ALA A C 1
ATOM 957 O O . ALA A 1 124 ? 14.577 -0.232 -5.588 1.00 92.81 124 ALA A O 1
ATOM 958 N N . GLU A 1 125 ? 15.253 -0.563 -3.463 1.00 92.75 125 GLU A N 1
ATOM 959 C CA . GLU A 1 125 ? 15.898 -1.857 -3.710 1.00 92.75 125 GLU A CA 1
ATOM 960 C C . GLU A 1 125 ? 14.878 -2.921 -4.142 1.00 92.75 125 GLU A C 1
ATOM 962 O O . GLU A 1 125 ? 15.058 -3.599 -5.163 1.00 92.75 125 GLU A O 1
ATOM 967 N N . PHE A 1 126 ? 13.759 -3.022 -3.422 1.00 94.44 126 PHE A N 1
ATOM 968 C CA . PHE A 1 126 ? 12.720 -4.009 -3.697 1.00 94.44 126 PHE A CA 1
ATOM 969 C C . PHE A 1 126 ? 12.060 -3.798 -5.069 1.00 94.44 126 PHE A C 1
ATOM 971 O O . PHE A 1 126 ? 11.868 -4.746 -5.836 1.00 94.44 126 PHE A O 1
ATOM 978 N N . VAL A 1 127 ? 11.773 -2.548 -5.442 1.00 94.50 127 VAL A N 1
ATOM 979 C CA . VAL A 1 127 ? 11.204 -2.195 -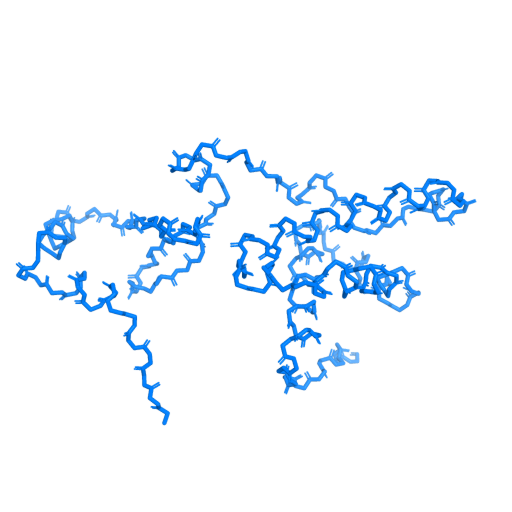6.754 1.00 94.50 127 VAL A CA 1
ATOM 980 C C . VAL A 1 127 ? 12.137 -2.602 -7.895 1.00 94.50 127 VAL A C 1
ATOM 982 O O . VAL A 1 127 ? 11.675 -3.105 -8.925 1.00 94.50 127 VAL A O 1
ATOM 985 N N . ALA A 1 128 ? 13.453 -2.464 -7.723 1.00 89.12 128 ALA A N 1
ATOM 986 C CA . ALA A 1 128 ? 14.410 -2.961 -8.708 1.00 89.12 128 ALA A CA 1
ATOM 987 C C . ALA A 1 128 ? 14.329 -4.495 -8.863 1.00 89.12 128 ALA A C 1
ATOM 989 O O . ALA A 1 128 ? 14.395 -5.010 -9.987 1.00 89.12 128 ALA A O 1
ATOM 990 N N . ALA A 1 129 ? 14.114 -5.227 -7.764 1.00 89.69 129 ALA A N 1
ATOM 991 C CA . ALA A 1 129 ? 13.985 -6.684 -7.764 1.00 89.69 129 ALA A CA 1
ATOM 992 C C . ALA A 1 129 ? 12.699 -7.188 -8.453 1.00 89.69 129 ALA A C 1
ATOM 994 O O . ALA A 1 129 ? 12.729 -8.242 -9.105 1.00 89.69 129 ALA A O 1
ATOM 995 N N . ILE A 1 130 ? 11.591 -6.434 -8.395 1.00 90.19 130 ILE A N 1
ATOM 996 C CA . ILE A 1 130 ? 10.333 -6.740 -9.114 1.00 90.19 130 ILE A CA 1
ATOM 997 C C . ILE A 1 130 ? 10.580 -6.875 -10.626 1.00 90.19 130 ILE A C 1
ATOM 999 O O . ILE A 1 130 ? 10.026 -7.754 -11.291 1.00 90.19 130 ILE A O 1
ATOM 1003 N N . GLY A 1 131 ? 11.446 -6.023 -11.183 1.00 83.50 131 GLY A N 1
ATOM 1004 C CA . GLY A 1 131 ? 11.730 -5.967 -12.619 1.00 83.50 131 GLY A CA 1
ATOM 1005 C C . GLY A 1 131 ? 12.516 -7.162 -13.178 1.00 83.50 131 GLY A C 1
ATOM 1006 O O . GLY A 1 131 ? 12.588 -7.323 -14.408 1.00 83.50 131 GLY A O 1
ATOM 1007 N N . THR A 1 132 ? 13.093 -8.004 -12.313 1.00 88.44 132 THR A N 1
ATOM 1008 C CA . THR A 1 132 ? 13.894 -9.166 -12.724 1.00 88.44 132 THR A CA 1
ATOM 1009 C C . THR A 1 132 ? 13.051 -10.182 -13.510 1.00 88.44 132 THR A C 1
ATOM 1011 O O . THR A 1 132 ? 11.848 -10.303 -13.280 1.00 88.44 132 THR A O 1
ATOM 1014 N N . PRO A 1 133 ? 13.632 -10.926 -14.476 1.00 89.00 133 PRO A N 1
ATOM 1015 C CA . PRO A 1 133 ? 12.856 -11.833 -15.325 1.00 89.00 133 PRO A CA 1
ATOM 1016 C C . PRO A 1 133 ? 12.032 -12.878 -14.565 1.00 89.00 133 PRO A C 1
ATOM 1018 O O . PRO A 1 133 ? 10.921 -13.169 -14.999 1.00 89.00 133 PRO A O 1
ATOM 1021 N N . ILE A 1 134 ? 12.565 -13.405 -13.457 1.00 89.50 134 ILE A N 1
ATOM 1022 C CA . ILE A 1 134 ? 11.914 -14.431 -12.630 1.00 89.50 134 ILE A CA 1
ATOM 1023 C C . ILE A 1 134 ? 10.697 -13.833 -11.9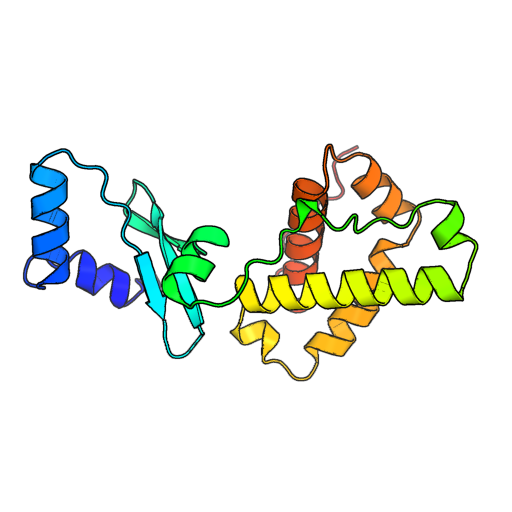16 1.00 89.50 134 ILE A C 1
ATOM 1025 O O . ILE A 1 134 ? 9.573 -14.257 -12.179 1.00 89.50 134 ILE A O 1
ATOM 1029 N N . ASN A 1 135 ? 10.897 -12.782 -11.113 1.00 90.19 135 ASN A N 1
ATOM 1030 C CA . ASN A 1 135 ? 9.820 -12.143 -10.348 1.00 90.19 135 ASN A CA 1
ATOM 1031 C C . ASN A 1 135 ? 8.734 -11.585 -11.266 1.00 90.19 135 ASN A C 1
ATOM 1033 O O . ASN A 1 135 ? 7.543 -11.797 -11.047 1.00 90.19 135 ASN A O 1
ATOM 1037 N N . ARG A 1 136 ? 9.139 -10.951 -12.369 1.00 91.56 136 ARG A N 1
ATOM 1038 C CA . ARG A 1 136 ? 8.203 -10.485 -13.388 1.00 91.56 136 ARG A CA 1
ATOM 1039 C C . ARG A 1 136 ? 7.393 -11.628 -13.993 1.00 91.56 136 ARG A C 1
ATOM 1041 O O . ARG A 1 136 ? 6.210 -11.446 -14.249 1.00 91.56 136 ARG A O 1
ATOM 1048 N N . GLY A 1 137 ? 8.026 -12.766 -14.277 1.00 90.31 137 GLY A N 1
ATOM 1049 C CA . GLY A 1 137 ? 7.344 -13.942 -14.814 1.00 90.31 137 GLY A CA 1
ATOM 1050 C C . GLY A 1 137 ? 6.233 -14.422 -13.884 1.00 90.31 137 GLY A C 1
ATOM 1051 O O . GLY A 1 137 ? 5.116 -14.630 -14.348 1.00 90.31 137 GLY A O 1
ATOM 1052 N N . HIS A 1 138 ? 6.519 -14.497 -12.582 1.00 91.88 138 HIS A N 1
ATOM 1053 C CA . HIS A 1 138 ? 5.529 -14.864 -11.568 1.00 91.88 138 HIS A CA 1
ATOM 1054 C C . HIS A 1 138 ? 4.378 -13.854 -11.508 1.00 91.88 138 HIS A C 1
ATOM 1056 O O . HIS A 1 138 ? 3.221 -14.241 -11.618 1.00 91.88 138 HIS A O 1
ATOM 1062 N N . LEU A 1 139 ? 4.683 -12.555 -11.434 1.00 94.50 139 LEU A N 1
ATOM 1063 C CA . LEU A 1 139 ? 3.660 -11.507 -11.336 1.00 94.50 139 LEU A CA 1
ATOM 1064 C C . LEU A 1 139 ? 2.772 -11.411 -12.585 1.00 94.50 139 LEU A C 1
ATOM 1066 O O . LEU A 1 139 ? 1.588 -11.104 -12.484 1.00 94.50 139 LEU A O 1
ATOM 1070 N N . VAL A 1 140 ? 3.317 -11.671 -13.777 1.00 92.69 140 VAL A N 1
ATOM 1071 C CA . VAL A 1 140 ? 2.524 -11.730 -15.019 1.00 92.69 140 VAL A CA 1
ATOM 1072 C C . VAL A 1 140 ? 1.565 -12.922 -15.024 1.00 92.69 140 VAL A C 1
ATOM 1074 O O . VAL A 1 140 ? 0.539 -12.846 -15.692 1.00 92.69 140 VAL A O 1
ATOM 1077 N N . GLY A 1 141 ? 1.887 -13.995 -14.297 1.00 91.94 141 GLY A N 1
ATOM 1078 C CA . GLY A 1 141 ? 1.028 -15.169 -14.150 1.00 91.94 141 GLY A CA 1
ATOM 1079 C C . GLY A 1 141 ? -0.184 -14.967 -13.236 1.00 91.94 141 GLY A C 1
ATOM 1080 O O . GLY A 1 141 ? -1.051 -15.830 -13.237 1.00 91.94 141 GLY A O 1
ATOM 1081 N N . LEU A 1 142 ? -0.242 -13.860 -12.488 1.00 95.06 142 LEU A N 1
ATOM 1082 C CA . LEU A 1 142 ? -1.374 -13.494 -11.630 1.00 95.06 142 LEU A CA 1
ATOM 1083 C C . LEU A 1 142 ? -2.480 -12.796 -12.429 1.00 95.06 142 LEU A C 1
ATOM 1085 O O . LEU A 1 142 ? -2.192 -12.084 -13.407 1.00 95.06 142 LEU A O 1
ATOM 1089 N N . ASP A 1 143 ? -3.723 -12.970 -11.981 1.00 92.69 143 ASP A N 1
ATOM 1090 C CA . ASP A 1 143 ? -4.924 -12.652 -12.755 1.00 92.69 143 ASP A CA 1
ATOM 1091 C C . ASP A 1 143 ? -5.119 -11.140 -12.923 1.00 92.69 143 ASP A C 1
ATOM 1093 O O . ASP A 1 143 ? -5.439 -10.656 -14.017 1.00 92.69 143 ASP A O 1
ATOM 1097 N N . ASP A 1 144 ? -4.862 -10.362 -11.871 1.00 92.94 144 ASP A N 1
ATOM 1098 C CA . ASP A 1 144 ? -5.069 -8.919 -11.883 1.00 92.94 144 ASP A CA 1
ATOM 1099 C C . ASP A 1 144 ? -3.996 -8.128 -11.114 1.00 92.94 144 ASP A C 1
ATOM 1101 O O . ASP A 1 144 ? -2.955 -8.639 -10.702 1.00 92.94 144 ASP A O 1
ATOM 1105 N N . ASN A 1 145 ? -4.197 -6.812 -11.021 1.00 95.81 145 ASN A N 1
ATOM 1106 C CA . ASN A 1 145 ? -3.276 -5.940 -10.300 1.00 95.81 145 ASN A CA 1
ATOM 1107 C C . ASN A 1 145 ? -3.416 -6.072 -8.778 1.00 95.81 145 ASN A C 1
ATOM 1109 O O . ASN A 1 145 ? -2.426 -5.836 -8.094 1.00 95.81 145 ASN A O 1
ATOM 1113 N N . TYR A 1 146 ? -4.587 -6.443 -8.253 1.00 91.75 146 TYR A N 1
ATOM 1114 C CA . TYR A 1 146 ? -4.780 -6.633 -6.816 1.00 91.75 146 TYR A CA 1
ATOM 1115 C C . TYR A 1 146 ? -3.926 -7.798 -6.324 1.00 91.75 146 TYR A C 1
ATOM 1117 O O . TYR A 1 146 ? -3.113 -7.601 -5.428 1.00 91.75 146 TYR A O 1
ATOM 1125 N N . GLU A 1 147 ? -3.985 -8.949 -6.996 1.00 94.06 147 GLU A N 1
ATOM 1126 C CA . GLU A 1 147 ? -3.159 -10.111 -6.644 1.00 94.06 147 GLU A CA 1
ATOM 1127 C C . GLU A 1 147 ? -1.659 -9.799 -6.720 1.00 94.06 147 GLU A C 1
ATOM 1129 O O . GLU A 1 147 ? -0.876 -10.205 -5.860 1.00 94.06 147 GLU A O 1
ATOM 1134 N N . ARG A 1 148 ? -1.236 -9.034 -7.736 1.00 96.50 148 ARG A N 1
ATOM 1135 C CA . ARG A 1 148 ? 0.164 -8.601 -7.857 1.00 96.50 148 ARG A CA 1
ATOM 1136 C C . ARG A 1 148 ? 0.583 -7.726 -6.685 1.00 96.50 148 ARG A C 1
ATOM 1138 O O . ARG A 1 148 ? 1.684 -7.908 -6.174 1.00 96.50 148 ARG A O 1
ATOM 1145 N N . TRP A 1 149 ? -0.258 -6.775 -6.286 1.00 95.81 149 TRP A N 1
ATOM 1146 C CA . TRP A 1 149 ? 0.027 -5.890 -5.161 1.00 95.81 149 TRP A CA 1
ATOM 1147 C C . TRP A 1 149 ? -0.002 -6.617 -3.820 1.00 95.81 149 TRP A C 1
ATOM 1149 O O . TRP A 1 149 ? 0.856 -6.325 -2.993 1.00 95.81 149 TRP A O 1
ATOM 1159 N N . ASP A 1 150 ? -0.8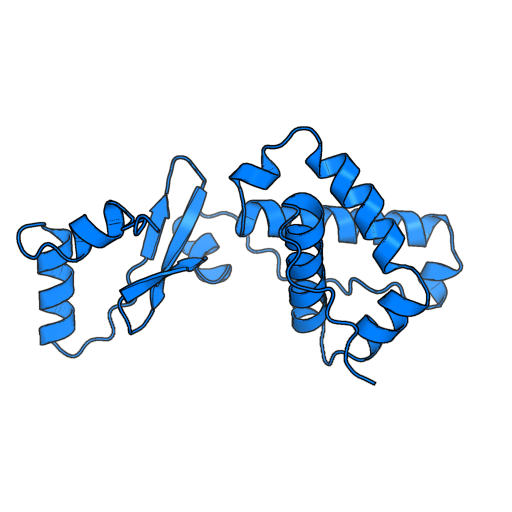86 -7.596 -3.635 1.00 92.31 150 ASP A N 1
ATOM 1160 C CA . ASP A 1 150 ? -0.912 -8.443 -2.438 1.00 92.31 150 ASP A CA 1
ATOM 1161 C C . ASP A 1 150 ? 0.396 -9.234 -2.294 1.00 92.31 150 ASP A C 1
ATOM 1163 O O . ASP A 1 150 ? 1.019 -9.212 -1.231 1.00 92.31 150 ASP A O 1
ATOM 1167 N N . VAL A 1 151 ? 0.874 -9.858 -3.379 1.00 94.25 151 VAL A N 1
ATOM 1168 C CA . VAL A 1 151 ? 2.163 -10.575 -3.390 1.00 94.25 151 VAL A CA 1
ATOM 1169 C C . VAL A 1 151 ? 3.339 -9.622 -3.174 1.00 94.25 151 VAL A C 1
ATOM 1171 O O . VAL A 1 151 ? 4.244 -9.922 -2.400 1.00 94.25 151 VAL A O 1
ATOM 1174 N N . ILE A 1 152 ? 3.347 -8.462 -3.838 1.00 96.00 152 ILE A N 1
ATOM 1175 C CA . ILE A 1 152 ? 4.419 -7.465 -3.698 1.00 96.00 152 ILE A CA 1
ATOM 1176 C C . ILE A 1 152 ? 4.491 -6.934 -2.266 1.00 96.00 152 ILE A C 1
ATOM 1178 O O . ILE A 1 152 ? 5.577 -6.909 -1.695 1.00 96.00 152 ILE A O 1
ATOM 1182 N N . ALA A 1 153 ? 3.361 -6.525 -1.688 1.00 93.19 153 ALA A N 1
ATOM 1183 C CA . ALA A 1 153 ? 3.313 -5.993 -0.332 1.00 93.19 153 ALA A CA 1
ATOM 1184 C C . ALA A 1 153 ? 3.671 -7.072 0.697 1.00 93.19 153 ALA A C 1
ATOM 1186 O O . ALA A 1 153 ? 4.470 -6.804 1.589 1.00 93.19 153 ALA A O 1
ATOM 1187 N N . GLY A 1 154 ? 3.149 -8.296 0.541 1.00 90.75 154 GLY A N 1
ATOM 1188 C CA . GLY A 1 154 ? 3.488 -9.437 1.395 1.00 90.75 154 GLY A CA 1
ATOM 1189 C C . GLY A 1 154 ? 4.988 -9.727 1.407 1.00 90.75 154 GLY A C 1
ATOM 1190 O O . GLY A 1 154 ? 5.616 -9.667 2.462 1.00 90.75 154 GLY A O 1
ATOM 1191 N N . ASN A 1 155 ? 5.582 -9.921 0.228 1.00 92.50 155 ASN A N 1
ATOM 1192 C CA . ASN A 1 155 ? 7.016 -10.185 0.090 1.00 92.50 155 ASN A CA 1
ATOM 1193 C C . ASN A 1 155 ? 7.876 -9.013 0.583 1.00 92.50 155 ASN A C 1
ATOM 1195 O O . ASN A 1 155 ? 8.962 -9.223 1.117 1.00 92.50 155 ASN A O 1
ATOM 1199 N N . PHE A 1 156 ? 7.418 -7.773 0.392 1.00 94.44 156 PHE A N 1
ATOM 1200 C CA . PHE A 1 156 ? 8.114 -6.605 0.920 1.00 94.44 156 PHE A CA 1
ATOM 1201 C C . PHE A 1 156 ? 8.108 -6.603 2.450 1.00 94.44 156 PHE A C 1
ATOM 1203 O O . PHE A 1 156 ? 9.146 -6.356 3.057 1.00 94.44 156 PHE A O 1
ATOM 1210 N N . PHE A 1 157 ? 6.970 -6.916 3.079 1.00 91.81 157 PHE A N 1
ATOM 1211 C CA . PHE A 1 157 ? 6.889 -7.024 4.533 1.00 91.81 157 PHE A CA 1
ATOM 1212 C C . PHE A 1 157 ? 7.803 -8.125 5.070 1.00 91.81 157 PHE A C 1
ATOM 1214 O O . PHE A 1 157 ? 8.509 -7.872 6.038 1.00 91.81 157 PHE A O 1
ATOM 1221 N N . GLU A 1 158 ? 7.856 -9.290 4.424 1.00 89.38 158 GLU A N 1
ATOM 1222 C CA . GLU A 1 158 ? 8.792 -10.364 4.788 1.00 89.38 158 GLU A CA 1
ATOM 1223 C C . GLU A 1 158 ? 10.258 -9.922 4.649 1.00 89.38 158 GLU A C 1
ATOM 1225 O O . GLU A 1 158 ? 11.068 -10.143 5.552 1.00 89.38 158 GLU A O 1
ATOM 1230 N N . TYR A 1 159 ? 10.592 -9.236 3.550 1.00 87.44 159 TYR A N 1
ATOM 1231 C CA . TYR A 1 159 ? 11.938 -8.723 3.281 1.00 87.44 159 TYR A CA 1
ATOM 1232 C C . TYR A 1 159 ? 12.438 -7.773 4.379 1.00 87.44 159 TYR A C 1
ATOM 1234 O O . TYR A 1 159 ? 13.586 -7.888 4.805 1.00 87.44 159 TYR A O 1
ATOM 1242 N N . VAL A 1 160 ? 11.589 -6.861 4.864 1.00 88.38 160 VAL A N 1
ATOM 1243 C CA . VAL A 1 160 ? 11.991 -5.847 5.857 1.00 88.38 160 VAL A CA 1
ATOM 1244 C C . VAL A 1 160 ? 11.858 -6.296 7.313 1.00 88.38 160 VAL A C 1
ATOM 1246 O O . VAL A 1 160 ? 12.594 -5.797 8.159 1.00 88.38 160 VAL A O 1
ATOM 1249 N N . THR A 1 161 ? 10.947 -7.216 7.651 1.00 80.50 161 THR A N 1
ATOM 1250 C CA . THR A 1 161 ? 10.814 -7.694 9.041 1.00 80.50 161 THR A CA 1
ATOM 1251 C C . THR A 1 161 ? 11.762 -8.841 9.376 1.00 80.50 161 THR A C 1
ATOM 1253 O O . THR A 1 161 ? 11.942 -9.146 10.556 1.00 80.50 161 THR A O 1
ATOM 1256 N N . GLY A 1 162 ? 12.372 -9.480 8.372 1.00 66.38 162 GLY A N 1
ATOM 1257 C CA . GLY A 1 162 ? 13.237 -10.641 8.580 1.00 66.38 162 GLY A CA 1
ATOM 1258 C C . GLY A 1 162 ? 12.497 -11.844 9.175 1.00 66.38 162 GLY A C 1
ATOM 1259 O O . GLY A 1 162 ? 13.138 -12.766 9.683 1.00 66.38 162 GLY A O 1
ATOM 1260 N N . GLU A 1 163 ? 11.159 -11.849 9.137 1.00 50.00 163 GLU A N 1
ATOM 1261 C CA . GLU A 1 163 ? 10.375 -13.052 9.383 1.00 50.00 163 GLU A CA 1
ATOM 1262 C C . GLU A 1 163 ? 10.588 -13.980 8.183 1.00 50.00 163 GLU A C 1
ATOM 1264 O O . GLU A 1 163 ? 9.829 -13.960 7.220 1.00 50.00 163 GLU A O 1
ATOM 1269 N N . GLU A 1 164 ? 11.650 -14.791 8.237 1.00 38.91 164 GLU A N 1
ATOM 1270 C CA . GLU A 1 164 ? 11.789 -15.995 7.417 1.00 38.91 164 GLU A CA 1
ATOM 1271 C C . GLU A 1 164 ? 10.644 -16.963 7.780 1.00 38.91 164 GLU A C 1
ATOM 1273 O O . GLU A 1 164 ? 10.821 -17.962 8.478 1.00 38.91 164 GLU A O 1
ATOM 1278 N N . GLY A 1 165 ? 9.433 -16.682 7.299 1.00 35.88 165 GLY A N 1
ATOM 1279 C CA . GLY A 1 165 ? 8.639 -17.760 6.737 1.00 35.88 165 GLY A CA 1
ATOM 1280 C C . GLY A 1 165 ? 9.480 -18.344 5.610 1.00 35.88 165 GLY A C 1
ATOM 1281 O O . GLY A 1 165 ? 10.079 -17.583 4.852 1.00 35.88 165 GLY A O 1
ATOM 1282 N N . GLU A 1 166 ? 9.621 -19.671 5.564 1.00 28.39 166 GLU A N 1
ATOM 1283 C CA . GLU A 1 166 ? 10.347 -20.351 4.489 1.00 28.39 166 GLU A CA 1
ATOM 1284 C C . GLU A 1 166 ? 10.082 -19.637 3.161 1.00 28.39 166 GLU A C 1
ATOM 1286 O O . GLU A 1 166 ? 8.907 -19.380 2.872 1.00 28.39 166 GLU A O 1
ATOM 1291 N N . PRO A 1 167 ? 11.110 -19.317 2.349 1.00 34.06 167 PRO A N 1
ATOM 1292 C CA . PRO A 1 167 ? 10.851 -18.857 1.003 1.00 34.06 167 PRO A CA 1
ATOM 1293 C C . PRO A 1 167 ? 9.941 -19.908 0.390 1.00 34.06 167 PRO A C 1
ATOM 1295 O O . PRO A 1 167 ? 10.357 -21.051 0.171 1.00 34.06 167 PRO A O 1
ATOM 1298 N N . THR A 1 168 ? 8.689 -19.544 0.128 1.00 36.81 168 THR A N 1
ATOM 1299 C CA . THR A 1 168 ? 7.896 -20.304 -0.814 1.00 36.81 168 THR A CA 1
ATOM 1300 C C . THR A 1 168 ? 8.590 -20.061 -2.143 1.00 36.81 168 THR A C 1
ATOM 1302 O O . THR A 1 168 ? 8.266 -19.170 -2.921 1.00 36.81 168 THR A O 1
ATOM 1305 N N . ALA A 1 169 ? 9.597 -20.893 -2.420 1.00 39.53 169 ALA A N 1
ATOM 1306 C CA . ALA A 1 169 ? 9.737 -21.430 -3.749 1.00 39.53 169 ALA A CA 1
ATOM 1307 C C . ALA A 1 169 ? 8.315 -21.830 -4.137 1.00 39.53 169 ALA A C 1
ATOM 1309 O O . ALA A 1 169 ? 7.752 -22.754 -3.548 1.00 39.53 169 ALA A O 1
ATOM 1310 N N . VAL A 1 170 ? 7.693 -21.044 -5.015 1.00 39.41 170 VAL A N 1
ATOM 1311 C CA . VAL A 1 170 ? 6.383 -21.380 -5.559 1.00 39.41 170 VAL A CA 1
ATOM 1312 C C . VAL A 1 170 ? 6.572 -22.774 -6.145 1.00 39.41 170 VAL A C 1
ATOM 1314 O O . VAL A 1 170 ? 7.408 -22.964 -7.029 1.00 39.41 170 VAL A O 1
ATOM 1317 N N . ALA A 1 171 ? 5.956 -23.765 -5.504 1.00 32.50 171 ALA A N 1
ATOM 1318 C CA . ALA A 1 171 ? 6.297 -25.161 -5.704 1.00 32.50 171 ALA A CA 1
ATOM 1319 C C . ALA A 1 171 ? 6.108 -25.548 -7.181 1.00 32.50 171 ALA A C 1
ATOM 1321 O O . ALA A 1 171 ? 5.044 -25.297 -7.736 1.00 32.50 171 ALA A O 1
ATOM 1322 N N . ASN A 1 172 ? 7.184 -26.120 -7.743 1.00 33.28 172 ASN A N 1
ATOM 1323 C CA . ASN A 1 172 ? 7.379 -26.810 -9.033 1.00 33.28 172 ASN A CA 1
ATOM 1324 C C . ASN A 1 172 ? 6.235 -26.840 -10.057 1.00 33.28 172 ASN A C 1
ATOM 1326 O O . ASN A 1 172 ? 5.195 -27.471 -9.766 1.00 33.28 172 ASN A O 1
#

Secondary structure (DSSP, 8-state):
------HHHHHHS-TTSHHHHHHHHHHHTT-----EEEETTTTEEEEE-TTS-EEEPPHHHHHHHH-PPP--GGGS-SSPPHHHHT-HHHHHHHHHHHHHHHHHHHHHH-HHHHT-TTHHHHHHHHHHHHTSHHHHHHHHTSSSHHHHHHHHHHHHHHHHH-----------

Organism: Methylorubrum extorquens (NCBI:txid408)

Sequence (172 aa):
MPSNIDPLSALLRDPSSPFGAAFDALRNEGLPVAHVVHLEDTGQVLMADEDGQYRPAHGAIRQMVTGEPWRDPGRINPVPSYPVRHSPTRLAEHNAEVADMLLYLVQFYRPALAADPEIDDAIAEFVAAIGTPINRGHLVGLDDNYERWDVIAGNFFEYVTGEEGEPTAVAN

pLDDT: mean 80.0, std 17.6, range [28.39, 97.88]

Radius of gyration: 19.55 Å; chains: 1; bounding box: 47×39×56 Å

Foldseek 3Di:
DDPPPPVVLVLCCPCPHPNVVVVVVCVVVVHDDFDWDQDPVLLFIWTQDPVGDTDGDPQVVSCVVVVDDRDDLQVQALADDPVQVVDPVSVVVNLVVNLVVLLVVCSHHPV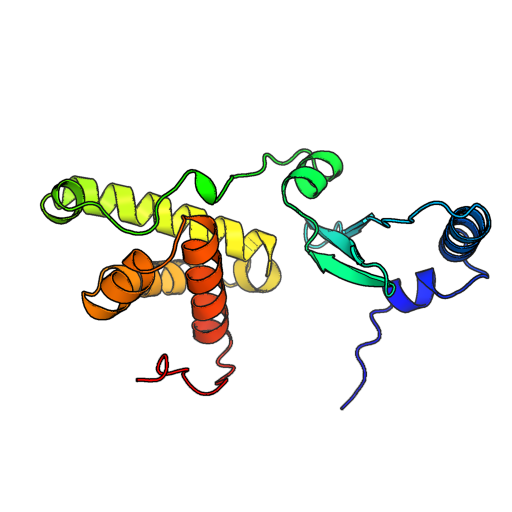VLNPDPCNSVLSSVLSVVCHDPVNSVVLVPDDGSVVSSVVSNVVSCCVVVVPPPDPPPVDD